Protein AF-A0A957WN56-F1 (afdb_monomer_lite)

Secondary structure (DSSP, 8-state):
---EEEEEE-TTTT--HHHHHTTPPP--HHHHHHHHHHHHHHHHHTT--EEEE---TT-HHHHHHHHH--SS-EEEP-----SSHHHHHHHHHHHHHTT-SEEEEES-HHHHHHHTT-

Structure (mmCIF, N/CA/C/O backbone):
data_AF-A0A957WN56-F1
#
_entry.id   AF-A0A957WN56-F1
#
loop_
_atom_site.group_PDB
_atom_site.id
_atom_site.type_symbol
_atom_site.label_atom_id
_atom_site.label_alt_id
_atom_site.label_comp_id
_atom_site.label_asym_id
_atom_site.label_entity_id
_atom_site.label_seq_id
_atom_site.pdbx_PDB_ins_c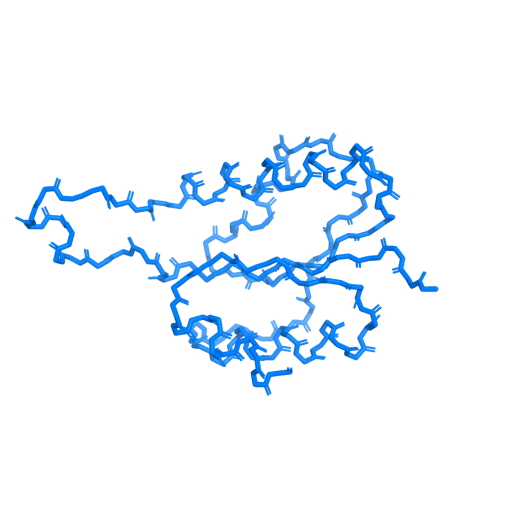ode
_atom_site.Cartn_x
_atom_site.Cartn_y
_atom_site.Cartn_z
_atom_site.occupancy
_atom_site.B_iso_or_equiv
_atom_site.auth_seq_id
_atom_site.auth_comp_id
_atom_site.auth_asym_id
_atom_site.auth_atom_id
_atom_site.pdbx_PDB_model_num
ATOM 1 N N . MET A 1 1 ? -16.337 -8.557 11.116 1.00 52.62 1 MET A N 1
ATOM 2 C CA . MET A 1 1 ? -15.394 -8.227 10.023 1.00 52.62 1 MET A CA 1
ATOM 3 C C . MET A 1 1 ? -14.534 -7.080 10.506 1.00 52.62 1 MET A C 1
ATOM 5 O O . MET A 1 1 ? -15.108 -6.158 11.073 1.00 52.62 1 MET A O 1
ATOM 9 N N . SER A 1 2 ? -13.209 -7.143 10.355 1.00 66.50 2 SER A N 1
ATOM 10 C CA . SER A 1 2 ? -12.371 -5.983 10.679 1.00 66.50 2 SER A CA 1
ATOM 11 C C . SER A 1 2 ? -12.700 -4.863 9.679 1.00 66.50 2 SER A C 1
ATOM 13 O O . SER A 1 2 ? -12.815 -5.122 8.479 1.00 66.50 2 SER A O 1
ATOM 15 N N . ARG A 1 3 ? -12.907 -3.627 10.147 1.00 87.81 3 ARG A N 1
ATOM 16 C CA . ARG A 1 3 ? -13.058 -2.452 9.271 1.00 87.81 3 ARG A CA 1
ATOM 17 C C . ARG A 1 3 ? -11.686 -1.892 8.902 1.00 87.81 3 ARG A C 1
ATOM 19 O O . ARG A 1 3 ? -11.427 -0.704 9.075 1.00 87.81 3 ARG A O 1
ATOM 26 N N . SER A 1 4 ? -10.800 -2.761 8.424 1.00 95.56 4 SER A N 1
ATOM 27 C CA . SER A 1 4 ? -9.466 -2.372 7.974 1.00 95.56 4 SER A CA 1
ATOM 28 C C . SER A 1 4 ? -9.290 -2.594 6.475 1.00 95.56 4 SER A C 1
ATOM 30 O O . SER A 1 4 ? -9.860 -3.523 5.893 1.00 95.56 4 SER A O 1
ATOM 32 N N . VAL A 1 5 ? -8.517 -1.711 5.844 1.00 98.06 5 VAL A N 1
ATOM 33 C CA . VAL A 1 5 ? -8.226 -1.745 4.404 1.00 98.06 5 VAL A CA 1
ATOM 34 C C . VAL A 1 5 ? -6.719 -1.711 4.175 1.00 98.06 5 VAL A C 1
ATOM 36 O O . VAL A 1 5 ? -5.995 -0.946 4.806 1.00 98.06 5 VAL A O 1
ATOM 39 N N . GLY A 1 6 ? -6.245 -2.543 3.256 1.00 98.31 6 GLY A N 1
ATOM 40 C CA . GLY A 1 6 ? -4.869 -2.561 2.786 1.00 98.31 6 GLY A CA 1
ATOM 41 C C . GLY A 1 6 ? -4.629 -1.586 1.630 1.00 98.31 6 GLY A C 1
ATOM 42 O O . GLY A 1 6 ? -5.479 -1.446 0.754 1.00 98.31 6 GLY A O 1
ATOM 43 N N . ILE A 1 7 ? -3.460 -0.948 1.574 1.00 98.56 7 ILE A N 1
ATOM 44 C CA . ILE A 1 7 ? -2.988 -0.176 0.416 1.00 98.56 7 ILE A CA 1
ATOM 45 C C . ILE A 1 7 ? -1.615 -0.687 -0.022 1.00 98.56 7 ILE A C 1
ATOM 47 O O . ILE A 1 7 ? -0.637 -0.609 0.720 1.00 98.56 7 ILE A O 1
ATOM 51 N N . ILE A 1 8 ? -1.519 -1.149 -1.268 1.00 98.38 8 ILE A N 1
ATOM 52 C CA . ILE A 1 8 ? -0.266 -1.604 -1.881 1.00 98.38 8 ILE A CA 1
ATOM 53 C C . ILE A 1 8 ? 0.047 -0.715 -3.082 1.00 98.38 8 ILE A C 1
ATOM 55 O O . ILE A 1 8 ? -0.572 -0.836 -4.139 1.00 98.38 8 ILE A O 1
ATOM 59 N N . ALA A 1 9 ? 1.030 0.175 -2.939 1.00 96.88 9 ALA A N 1
ATOM 60 C CA . ALA A 1 9 ? 1.455 1.087 -3.998 1.00 96.88 9 ALA A CA 1
ATOM 61 C C . ALA A 1 9 ? 2.876 0.765 -4.471 1.00 96.88 9 ALA A C 1
ATOM 63 O O . ALA A 1 9 ? 3.843 0.962 -3.743 1.00 96.88 9 ALA A O 1
ATOM 64 N N . ASN A 1 10 ? 3.021 0.298 -5.713 1.00 94.62 10 ASN A N 1
ATOM 65 C CA . ASN A 1 10 ? 4.333 -0.025 -6.275 1.00 94.62 10 ASN A CA 1
ATOM 66 C C . ASN A 1 10 ? 5.007 1.243 -6.847 1.00 94.62 10 ASN A C 1
ATOM 68 O O . ASN A 1 10 ? 4.547 1.748 -7.886 1.00 94.62 10 ASN A O 1
ATOM 72 N N . PRO A 1 11 ? 6.126 1.728 -6.270 1.00 91.12 11 PRO A N 1
ATOM 73 C CA . PRO A 1 11 ? 6.784 2.954 -6.723 1.00 91.12 11 PRO A CA 1
ATOM 74 C C . PRO A 1 11 ? 7.419 2.844 -8.113 1.00 91.12 11 PRO A C 1
ATOM 76 O O . PRO A 1 11 ? 7.605 3.870 -8.774 1.00 91.12 11 PRO A O 1
ATOM 79 N N . ALA A 1 12 ? 7.742 1.637 -8.583 1.00 88.75 12 ALA A N 1
ATOM 80 C CA . ALA A 1 12 ? 8.348 1.407 -9.896 1.00 88.75 12 ALA A CA 1
ATOM 81 C C . ALA A 1 12 ? 7.319 1.401 -11.044 1.00 88.75 12 ALA A C 1
ATOM 83 O O . ALA A 1 12 ? 7.680 1.521 -12.214 1.00 88.75 12 ALA A O 1
ATOM 84 N N . SER A 1 13 ? 6.028 1.279 -10.731 1.00 85.56 13 SER A N 1
ATOM 85 C CA . SER A 1 13 ? 4.973 1.203 -11.745 1.00 85.56 13 SER A CA 1
ATOM 86 C C . SER A 1 13 ? 4.767 2.534 -12.486 1.00 85.56 13 SER A C 1
ATOM 88 O O . SER A 1 13 ? 4.966 3.613 -11.929 1.00 85.56 13 SER A O 1
ATOM 90 N N . GLY A 1 14 ? 4.362 2.477 -13.760 1.00 78.94 14 GLY A N 1
ATOM 91 C CA . GLY A 1 14 ? 3.981 3.669 -14.538 1.00 78.94 14 GLY A CA 1
ATOM 92 C C . GLY A 1 14 ? 5.129 4.603 -14.952 1.00 78.94 14 GLY A C 1
ATOM 93 O O . GLY A 1 14 ? 4.855 5.688 -15.458 1.00 78.94 14 GLY A O 1
ATOM 94 N N . LYS A 1 15 ? 6.390 4.182 -14.771 1.00 76.19 15 LYS A N 1
ATOM 95 C CA . LYS A 1 15 ? 7.618 4.944 -15.088 1.00 76.19 15 LYS A CA 1
ATOM 96 C C . LYS A 1 15 ? 8.312 4.503 -16.388 1.00 76.19 15 LYS A C 1
ATOM 98 O O . LYS A 1 15 ? 9.509 4.694 -16.559 1.00 76.19 15 LYS A O 1
ATOM 103 N N . ASP A 1 16 ? 7.576 3.863 -17.289 1.00 78.81 16 ASP A N 1
ATOM 104 C CA . ASP A 1 16 ? 8.130 3.312 -18.528 1.00 78.81 16 ASP A CA 1
ATOM 105 C C . ASP A 1 16 ? 8.616 4.422 -19.479 1.00 78.81 16 ASP A C 1
ATOM 107 O O . ASP A 1 16 ? 7.833 5.298 -19.856 1.00 78.81 16 ASP A O 1
ATOM 111 N N . ILE A 1 17 ? 9.881 4.352 -19.915 1.00 72.56 17 ILE A N 1
ATOM 112 C CA . ILE A 1 17 ? 10.477 5.300 -20.872 1.00 72.56 17 ILE A CA 1
ATOM 113 C C . ILE A 1 17 ? 9.712 5.356 -22.198 1.00 72.56 17 ILE A C 1
ATOM 115 O O . ILE A 1 17 ? 9.669 6.403 -22.837 1.00 72.56 17 ILE A O 1
ATOM 119 N N . ARG A 1 18 ? 9.036 4.269 -22.591 1.00 76.81 18 ARG A N 1
ATOM 120 C CA . ARG A 1 18 ? 8.207 4.216 -23.801 1.00 76.81 18 ARG A CA 1
ATOM 121 C C . ARG A 1 18 ? 7.060 5.222 -23.757 1.00 76.81 18 ARG A C 1
ATOM 123 O O . ARG A 1 18 ? 6.671 5.732 -24.798 1.00 76.81 18 ARG A O 1
ATOM 130 N N . ARG A 1 19 ? 6.549 5.557 -22.565 1.00 74.00 19 ARG A N 1
ATOM 131 C CA . ARG A 1 19 ? 5.559 6.633 -22.402 1.00 74.00 19 ARG A CA 1
ATOM 132 C C . ARG A 1 19 ? 6.191 8.000 -22.626 1.00 74.00 19 ARG A C 1
ATOM 134 O O . ARG A 1 19 ? 5.598 8.819 -23.309 1.00 74.00 19 ARG A O 1
ATOM 141 N N . LEU A 1 20 ? 7.409 8.213 -22.131 1.00 72.25 20 LEU A N 1
ATOM 142 C CA . LEU A 1 20 ? 8.133 9.469 -22.324 1.00 72.25 20 LEU A CA 1
ATOM 143 C C . LEU A 1 20 ? 8.442 9.728 -23.808 1.00 72.25 20 LEU A C 1
ATOM 145 O O . LEU A 1 20 ? 8.129 10.801 -24.311 1.00 72.25 20 LEU A O 1
ATOM 149 N N . VAL A 1 21 ? 8.997 8.741 -24.522 1.00 83.50 21 VAL A N 1
ATOM 150 C CA . VAL A 1 21 ? 9.345 8.887 -25.953 1.00 83.50 21 VAL A CA 1
ATOM 151 C C . VAL A 1 21 ? 8.119 8.981 -26.862 1.00 83.50 21 VAL A C 1
ATOM 153 O O . VAL A 1 21 ? 8.200 9.570 -27.932 1.00 83.50 21 VAL A O 1
ATOM 156 N N . ALA A 1 22 ? 6.979 8.427 -26.442 1.00 82.81 22 ALA A N 1
ATOM 157 C CA . ALA A 1 22 ? 5.719 8.513 -27.177 1.00 82.81 22 ALA A CA 1
ATOM 158 C C . ALA A 1 22 ? 4.860 9.726 -26.773 1.00 82.81 22 ALA A C 1
ATOM 160 O O . ALA A 1 22 ? 3.698 9.791 -27.167 1.00 82.81 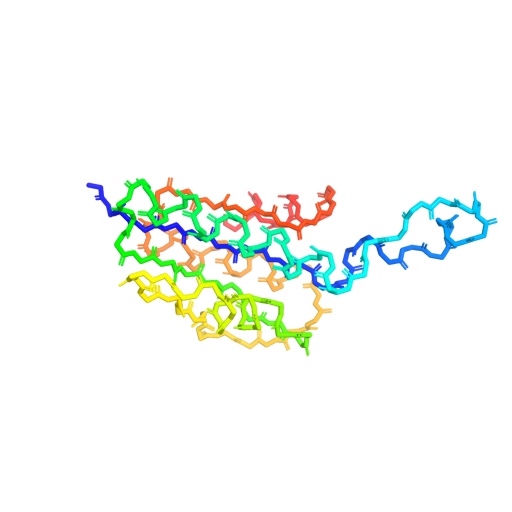22 ALA A O 1
ATOM 161 N N . HIS A 1 23 ? 5.385 10.655 -25.959 1.00 75.88 23 HIS A N 1
ATOM 162 C CA . HIS A 1 23 ? 4.626 11.776 -25.381 1.00 75.88 23 HIS A CA 1
ATOM 163 C C . HIS A 1 23 ? 3.339 11.354 -24.637 1.00 75.88 23 HIS A C 1
ATOM 165 O O . HIS A 1 23 ? 2.382 12.117 -24.525 1.00 75.88 23 HIS A O 1
ATOM 171 N N . GLY A 1 24 ? 3.308 10.132 -24.106 1.00 68.44 24 GLY A N 1
ATOM 172 C CA . GLY A 1 24 ? 2.237 9.633 -23.253 1.00 68.44 24 GLY A CA 1
ATOM 173 C C . GLY A 1 24 ? 2.388 10.112 -21.809 1.00 68.44 24 GLY A C 1
ATOM 174 O O . GLY A 1 24 ? 3.496 10.318 -21.313 1.00 68.44 24 GLY A O 1
ATOM 175 N N . SER A 1 25 ? 1.267 10.245 -21.097 1.00 67.75 25 SER A N 1
ATOM 176 C CA . SER A 1 25 ? 1.265 10.629 -19.682 1.00 67.75 25 SER A CA 1
ATOM 177 C C . SER A 1 25 ? 2.083 9.650 -18.829 1.00 67.75 25 SER A C 1
ATOM 179 O O . SER A 1 25 ? 1.903 8.428 -18.902 1.00 67.75 25 SER A O 1
ATOM 181 N N . VAL A 1 26 ? 2.971 10.196 -17.996 1.00 68.50 26 VAL A N 1
ATOM 182 C CA . VAL A 1 26 ? 3.739 9.455 -16.988 1.00 68.50 26 VAL A CA 1
ATOM 183 C C . VAL A 1 26 ? 3.083 9.615 -15.621 1.00 68.50 26 VAL A C 1
ATOM 185 O O . VAL A 1 26 ? 2.605 10.693 -15.278 1.00 68.50 26 VAL A O 1
ATOM 188 N N . PHE A 1 27 ? 3.065 8.542 -14.832 1.00 73.44 27 PHE A N 1
ATOM 189 C CA . PHE A 1 27 ? 2.547 8.583 -13.464 1.00 73.44 27 PHE A CA 1
ATOM 190 C C . PHE A 1 27 ? 3.711 8.754 -12.501 1.00 73.44 27 PHE A C 1
ATOM 192 O O . PHE A 1 27 ? 4.312 7.776 -12.031 1.00 73.44 27 PHE A O 1
ATOM 199 N N . ASP A 1 28 ? 4.049 10.012 -12.244 1.00 83.38 28 ASP A N 1
ATOM 200 C CA . ASP A 1 28 ? 5.089 10.364 -11.292 1.00 83.38 28 ASP A CA 1
ATOM 201 C C . ASP A 1 28 ? 4.686 10.001 -9.848 1.00 83.38 28 ASP A C 1
ATOM 203 O O . ASP A 1 28 ? 3.601 9.479 -9.566 1.00 83.38 28 ASP A O 1
ATOM 207 N N . ASN A 1 29 ? 5.609 10.202 -8.910 1.00 88.50 29 ASN A N 1
ATOM 208 C CA . ASN A 1 29 ? 5.343 9.891 -7.508 1.00 88.50 29 ASN A CA 1
ATOM 209 C C . ASN A 1 29 ? 4.270 10.818 -6.907 1.00 88.50 29 ASN A C 1
ATOM 211 O O . ASN A 1 29 ? 3.507 10.366 -6.058 1.00 88.50 29 ASN A O 1
ATOM 215 N N . ASN A 1 30 ? 4.175 12.075 -7.354 1.00 90.94 30 ASN A N 1
ATOM 216 C CA . ASN A 1 30 ? 3.195 13.031 -6.837 1.00 90.94 30 ASN A CA 1
ATOM 217 C C . ASN A 1 30 ? 1.767 12.639 -7.216 1.00 90.94 30 ASN A C 1
ATOM 219 O O . ASN A 1 30 ? 0.884 12.667 -6.361 1.00 90.94 30 ASN A O 1
ATOM 223 N N . GLU A 1 31 ? 1.542 12.204 -8.455 1.00 91.31 31 GLU A N 1
ATOM 224 C CA . GLU A 1 31 ? 0.231 11.732 -8.889 1.00 91.31 31 GLU A CA 1
ATOM 225 C C . GLU A 1 31 ? -0.181 10.486 -8.104 1.00 91.31 31 GLU A C 1
ATOM 227 O O . GLU A 1 31 ? -1.311 10.397 -7.626 1.00 91.31 31 GLU A O 1
ATOM 232 N N . LYS A 1 32 ? 0.754 9.558 -7.855 1.00 93.31 32 LYS A N 1
ATOM 233 C CA . LYS A 1 32 ? 0.482 8.398 -6.994 1.00 93.31 32 LYS A CA 1
ATOM 234 C C . LYS A 1 32 ? 0.123 8.804 -5.564 1.00 93.31 32 LYS A C 1
ATOM 236 O O . LYS A 1 32 ? -0.846 8.283 -5.019 1.00 93.31 32 LYS A O 1
ATOM 241 N N . ILE A 1 33 ? 0.851 9.754 -4.975 1.00 96.12 33 ILE A N 1
ATOM 242 C CA . ILE A 1 33 ? 0.540 10.300 -3.644 1.00 96.12 33 ILE A CA 1
ATOM 243 C C . ILE A 1 33 ? -0.866 10.915 -3.633 1.00 96.12 33 ILE A C 1
ATOM 245 O O . ILE A 1 33 ? -1.645 10.649 -2.719 1.00 96.12 33 ILE A O 1
ATOM 249 N N . ASN A 1 34 ? -1.231 11.679 -4.664 1.00 95.62 34 ASN A N 1
ATOM 250 C CA . ASN A 1 34 ? -2.557 12.285 -4.786 1.00 95.62 34 ASN A CA 1
ATOM 251 C C . ASN A 1 34 ? -3.670 11.240 -4.959 1.00 95.62 34 ASN A C 1
ATOM 253 O O . ASN A 1 34 ? -4.771 11.425 -4.438 1.00 95.62 34 ASN A O 1
ATOM 257 N N . ILE A 1 35 ? -3.417 10.145 -5.682 1.00 96.06 35 ILE A N 1
ATOM 258 C CA . ILE A 1 35 ? -4.351 9.013 -5.782 1.00 96.06 35 ILE A CA 1
ATOM 259 C C . ILE A 1 35 ? -4.549 8.373 -4.406 1.00 96.06 35 ILE A C 1
ATOM 261 O O . ILE A 1 35 ? -5.686 8.256 -3.957 1.00 96.06 35 ILE A O 1
ATOM 265 N N . ILE A 1 36 ? -3.465 8.025 -3.706 1.00 97.81 36 ILE A N 1
ATOM 266 C CA . ILE A 1 36 ? -3.547 7.399 -2.378 1.00 97.81 36 ILE A CA 1
ATOM 267 C C . ILE A 1 36 ? -4.275 8.325 -1.397 1.00 97.81 36 ILE A C 1
ATOM 269 O O . ILE A 1 36 ? -5.161 7.878 -0.679 1.00 97.81 36 ILE A O 1
ATOM 273 N N . ARG A 1 37 ? -3.985 9.631 -1.414 1.00 97.69 37 ARG A N 1
ATOM 274 C CA . ARG A 1 37 ? -4.673 10.622 -0.575 1.00 97.69 37 ARG A CA 1
ATOM 275 C C . ARG A 1 37 ? -6.183 10.649 -0.825 1.00 97.69 37 ARG A C 1
ATOM 277 O O . ARG A 1 37 ? -6.953 10.675 0.129 1.00 97.69 37 ARG A O 1
ATOM 284 N N . ARG A 1 38 ? -6.614 10.626 -2.092 1.00 97.56 38 ARG A N 1
ATOM 285 C CA . ARG A 1 38 ? -8.042 10.563 -2.452 1.00 97.56 38 ARG A CA 1
ATOM 286 C C . ARG A 1 38 ? -8.698 9.281 -1.943 1.00 97.56 38 ARG A C 1
ATOM 288 O O . ARG A 1 38 ? -9.814 9.345 -1.439 1.00 97.56 38 ARG A O 1
ATOM 295 N N . VAL A 1 39 ? -7.999 8.148 -2.031 1.00 98.06 39 VAL A N 1
ATOM 296 C CA . VAL A 1 39 ? -8.471 6.876 -1.463 1.00 98.06 39 VAL A CA 1
ATOM 297 C C . VAL A 1 39 ? -8.634 7.000 0.051 1.00 98.06 39 VAL A C 1
ATOM 299 O O . VAL A 1 39 ? -9.709 6.700 0.553 1.00 98.06 39 VAL A O 1
ATOM 302 N N . LEU A 1 40 ? -7.623 7.500 0.769 1.00 98.25 40 LEU A N 1
ATOM 303 C CA . LEU A 1 40 ? -7.672 7.673 2.227 1.00 98.25 40 LEU A CA 1
ATOM 304 C C . LEU A 1 40 ? -8.865 8.532 2.672 1.00 98.25 40 LEU A C 1
ATOM 306 O O . LEU A 1 40 ? -9.602 8.123 3.562 1.00 98.25 40 LEU A O 1
ATOM 310 N N . LEU A 1 41 ? -9.100 9.672 2.016 1.00 97.88 41 LEU A N 1
ATOM 311 C CA . LEU A 1 41 ? -10.255 10.536 2.301 1.00 97.88 41 LEU A CA 1
ATOM 312 C C . LEU A 1 41 ? -11.596 9.829 2.042 1.00 97.88 41 LEU A C 1
ATOM 314 O O . LEU A 1 41 ? -12.545 9.998 2.802 1.00 97.88 41 LEU A O 1
ATOM 318 N N . GLY A 1 42 ? -11.676 9.019 0.983 1.00 97.31 42 GLY A N 1
ATOM 319 C CA . GLY A 1 42 ? -12.860 8.206 0.702 1.00 97.31 42 GLY A CA 1
ATOM 320 C C . GLY A 1 42 ? -13.113 7.146 1.775 1.00 97.31 42 GLY A C 1
ATOM 321 O O . GLY A 1 42 ? -14.250 6.964 2.195 1.00 97.31 42 GLY A O 1
ATOM 322 N N . LEU A 1 43 ? -12.060 6.476 2.254 1.00 96.94 43 LEU A N 1
ATOM 323 C CA . LEU A 1 43 ? -12.157 5.500 3.345 1.00 96.94 43 LEU A CA 1
ATOM 324 C C . LEU A 1 43 ? -12.578 6.160 4.669 1.00 96.94 43 LEU A C 1
ATOM 326 O O . LEU A 1 43 ? -13.341 5.562 5.425 1.00 96.94 43 LEU A O 1
ATOM 330 N N . ASP A 1 44 ? -12.143 7.397 4.916 1.00 96.50 44 ASP A N 1
ATOM 331 C CA . ASP A 1 44 ? -12.504 8.181 6.109 1.00 96.50 44 ASP A CA 1
ATOM 332 C C . ASP A 1 44 ? -13.997 8.496 6.126 1.00 96.50 44 ASP A C 1
ATOM 334 O O . ASP A 1 44 ? -14.693 8.216 7.099 1.00 96.50 44 ASP A O 1
ATOM 338 N N . ALA A 1 45 ? -14.524 8.950 4.987 1.00 96.31 45 ALA A N 1
ATOM 339 C CA . ALA A 1 45 ? -15.953 9.187 4.809 1.00 96.31 45 ALA A CA 1
ATOM 340 C C . ALA A 1 45 ? -16.809 7.913 4.964 1.00 96.31 45 ALA A C 1
ATOM 342 O O . ALA A 1 45 ? -17.993 8.003 5.288 1.00 96.31 45 ALA A O 1
ATOM 343 N N . LEU A 1 46 ? -16.226 6.729 4.742 1.00 94.75 46 LEU A N 1
ATOM 344 C CA . LEU A 1 46 ? -16.883 5.430 4.917 1.00 94.75 46 LEU A CA 1
ATOM 345 C C . LEU A 1 46 ? -16.770 4.873 6.348 1.00 94.75 46 LEU A C 1
ATOM 347 O O . LEU A 1 46 ? -17.330 3.810 6.625 1.00 94.75 46 LEU A O 1
ATOM 351 N N . GLY A 1 47 ? -16.069 5.562 7.254 1.00 94.44 47 GLY A N 1
ATOM 352 C CA . GLY A 1 47 ? -15.895 5.130 8.642 1.00 94.44 47 GLY A CA 1
ATOM 353 C C . GLY A 1 47 ? -14.997 3.900 8.792 1.00 94.44 47 GLY A C 1
ATOM 354 O O . GLY A 1 47 ? -15.275 3.032 9.622 1.00 94.44 47 GLY A O 1
ATOM 355 N N . ILE A 1 48 ? -13.956 3.786 7.961 1.00 96.00 48 ILE A N 1
ATOM 356 C CA . ILE A 1 48 ? -12.893 2.788 8.143 1.00 96.00 48 ILE A CA 1
ATOM 357 C C . ILE A 1 48 ? -12.102 3.099 9.416 1.00 96.00 48 ILE A C 1
ATOM 359 O O . ILE A 1 48 ? -11.812 4.251 9.717 1.00 96.00 48 ILE A O 1
ATOM 363 N N . GLU A 1 49 ? -11.748 2.054 10.161 1.00 95.88 49 GLU A N 1
ATOM 364 C CA . GLU A 1 49 ? -11.125 2.180 11.484 1.00 95.88 49 GLU A CA 1
ATOM 365 C C . GLU A 1 49 ? -9.595 2.160 11.408 1.00 95.88 49 GLU A C 1
ATOM 367 O O . GLU A 1 49 ? -8.923 2.661 12.307 1.00 95.88 49 GLU A O 1
ATOM 372 N N . GLN A 1 50 ? -9.031 1.581 10.342 1.00 96.81 50 GLN A N 1
ATOM 373 C CA . GLN A 1 50 ? -7.587 1.470 10.154 1.00 96.81 50 GLN A CA 1
ATOM 374 C C . GLN A 1 50 ? -7.216 1.221 8.689 1.00 96.81 50 GLN A C 1
ATOM 376 O O . GLN A 1 50 ? -7.898 0.488 7.969 1.00 96.81 50 GLN A O 1
ATOM 381 N N . VAL A 1 51 ? -6.064 1.750 8.273 1.00 98.31 51 VAL A N 1
ATOM 382 C CA . VAL A 1 51 ? -5.410 1.362 7.020 1.00 98.31 51 VAL A CA 1
ATOM 383 C C . VAL A 1 51 ? -4.041 0.753 7.297 1.00 98.31 51 VAL A C 1
ATOM 385 O O . VAL A 1 51 ? -3.238 1.321 8.036 1.00 98.31 51 VAL A O 1
ATOM 388 N N . LEU A 1 52 ? -3.765 -0.387 6.663 1.00 98.44 52 LEU A N 1
ATOM 389 C CA . LEU A 1 52 ? -2.422 -0.955 6.560 1.00 98.44 52 LEU A CA 1
ATOM 390 C C . LEU A 1 52 ? -1.847 -0.600 5.193 1.00 98.44 52 LEU A C 1
ATOM 392 O O . LEU A 1 52 ? -2.515 -0.776 4.178 1.00 98.44 52 LEU A O 1
ATOM 396 N N . ALA A 1 53 ? -0.613 -0.123 5.135 1.00 98.38 53 ALA A N 1
ATOM 397 C CA . ALA A 1 53 ? 0.020 0.261 3.883 1.00 98.38 53 ALA A CA 1
ATOM 398 C C . ALA A 1 53 ? 1.382 -0.410 3.699 1.00 98.38 53 ALA A C 1
ATOM 400 O O . ALA A 1 53 ? 2.180 -0.508 4.630 1.00 98.38 53 ALA A O 1
ATOM 401 N N . MET A 1 54 ? 1.665 -0.846 2.472 1.00 98.19 54 MET A N 1
ATOM 402 C CA . MET A 1 54 ? 2.990 -1.344 2.107 1.00 98.19 54 MET A CA 1
ATOM 403 C C . MET A 1 54 ? 4.014 -0.195 2.195 1.00 98.19 54 MET A C 1
ATOM 405 O O . MET A 1 54 ? 3.782 0.853 1.579 1.00 98.19 54 MET A O 1
ATOM 409 N N . PRO A 1 55 ? 5.138 -0.357 2.919 1.00 97.81 55 PRO A N 1
ATOM 410 C CA . PRO A 1 55 ? 6.232 0.604 2.872 1.00 97.81 55 PRO A CA 1
ATOM 411 C C . PRO A 1 55 ? 6.917 0.572 1.501 1.00 97.81 55 PRO A C 1
ATOM 413 O O . PRO A 1 55 ? 6.932 -0.445 0.810 1.00 97.81 55 PRO A O 1
ATOM 416 N N . ASP A 1 56 ? 7.524 1.684 1.100 1.00 95.31 56 ASP A N 1
ATOM 417 C CA . ASP A 1 56 ? 8.258 1.755 -0.158 1.00 95.31 56 ASP A CA 1
ATOM 418 C C . ASP A 1 56 ? 9.363 2.819 -0.111 1.00 95.31 56 ASP A C 1
ATOM 420 O O . ASP A 1 56 ? 9.313 3.759 0.683 1.00 95.31 56 ASP A O 1
ATOM 424 N N . ILE A 1 57 ? 10.358 2.696 -0.995 1.00 93.25 57 ILE A N 1
ATOM 425 C CA . ILE A 1 57 ? 11.518 3.604 -1.041 1.00 93.25 57 ILE A CA 1
ATOM 426 C C . ILE A 1 57 ? 11.158 5.060 -1.373 1.00 93.25 57 ILE A C 1
ATOM 428 O O . ILE A 1 57 ? 11.890 5.975 -1.010 1.00 93.25 57 ILE A O 1
ATOM 432 N N . SER A 1 58 ? 10.050 5.293 -2.082 1.00 93.25 58 SER A N 1
ATOM 433 C CA . SER A 1 58 ? 9.542 6.633 -2.390 1.00 93.25 58 SER A CA 1
ATOM 434 C C . SER A 1 58 ? 8.617 7.166 -1.291 1.00 93.25 58 SER A C 1
ATOM 436 O O . SER A 1 58 ? 8.232 8.332 -1.345 1.00 93.25 58 SER A O 1
ATOM 438 N N . GLY A 1 59 ? 8.259 6.348 -0.296 1.00 95.62 59 GLY A N 1
ATOM 439 C CA . GLY A 1 59 ? 7.383 6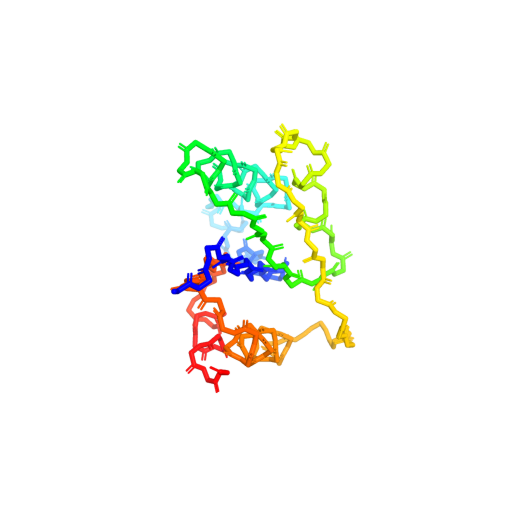.714 0.812 1.00 95.62 59 GLY A CA 1
ATOM 440 C C . GLY A 1 59 ? 6.016 7.226 0.358 1.00 95.62 59 GLY A C 1
ATOM 441 O O . GLY A 1 59 ? 5.524 8.197 0.928 1.00 95.62 59 GLY A O 1
ATOM 442 N N . LEU A 1 60 ? 5.424 6.624 -0.678 1.00 96.44 60 LEU A N 1
ATOM 443 C CA . LEU A 1 60 ? 4.174 7.068 -1.297 1.00 96.44 60 LEU A CA 1
ATOM 444 C C . LEU A 1 60 ? 3.024 7.091 -0.288 1.00 96.44 60 LEU A C 1
ATOM 446 O O . LEU A 1 60 ? 2.359 8.115 -0.135 1.00 96.44 60 LEU A O 1
ATOM 450 N N . ALA A 1 61 ? 2.809 5.980 0.422 1.00 96.88 61 ALA A N 1
ATOM 451 C CA . ALA A 1 61 ? 1.725 5.873 1.396 1.00 96.88 61 ALA A CA 1
ATOM 452 C C . ALA A 1 61 ? 1.953 6.780 2.613 1.00 96.88 61 ALA A C 1
ATOM 454 O O . ALA A 1 61 ? 1.024 7.454 3.053 1.00 96.88 61 ALA A O 1
ATOM 455 N N . ARG A 1 62 ? 3.200 6.867 3.099 1.00 96.12 62 ARG A N 1
ATOM 456 C CA . ARG A 1 62 ? 3.583 7.760 4.204 1.00 96.12 62 ARG A CA 1
ATOM 457 C C . ARG A 1 62 ? 3.276 9.221 3.873 1.00 96.12 62 ARG A C 1
ATOM 459 O O . ARG A 1 62 ? 2.550 9.879 4.607 1.00 96.12 62 ARG A O 1
ATOM 466 N N . GLN A 1 63 ? 3.769 9.704 2.733 1.00 96.56 63 GLN A N 1
ATOM 467 C CA . GLN A 1 63 ? 3.548 11.087 2.301 1.00 96.56 63 GLN A CA 1
ATOM 468 C C . GLN A 1 63 ? 2.070 11.385 2.023 1.00 96.56 63 GLN A C 1
ATOM 470 O O . GLN A 1 63 ? 1.612 12.507 2.235 1.00 96.56 63 GLN A O 1
ATOM 475 N N . ALA A 1 64 ? 1.315 10.404 1.523 1.00 97.06 64 ALA A N 1
ATOM 476 C CA . ALA A 1 64 ? -0.121 10.557 1.331 1.00 97.06 64 ALA A CA 1
ATOM 477 C C . ALA A 1 64 ? -0.855 10.693 2.670 1.00 97.06 64 ALA A C 1
ATOM 479 O O . ALA A 1 64 ? -1.687 11.589 2.798 1.00 97.06 64 ALA A O 1
ATOM 480 N N . ALA A 1 65 ? -0.518 9.862 3.661 1.00 95.50 65 ALA A N 1
ATOM 481 C CA . ALA A 1 65 ? -1.110 9.900 4.997 1.00 95.50 65 ALA A CA 1
ATOM 482 C C . ALA A 1 65 ? -0.842 11.234 5.711 1.00 95.50 65 ALA A C 1
ATOM 484 O O . ALA A 1 65 ? -1.783 11.862 6.192 1.00 95.50 65 ALA A O 1
ATOM 485 N N . GLU A 1 66 ? 0.405 11.721 5.678 1.00 93.69 66 GLU A N 1
ATOM 486 C CA . GLU A 1 66 ? 0.802 13.022 6.247 1.00 93.69 66 GLU A CA 1
ATOM 487 C C . GLU A 1 66 ? -0.022 14.193 5.679 1.00 93.69 66 GLU A C 1
ATOM 489 O O . GLU A 1 66 ? -0.309 15.158 6.382 1.00 93.69 66 GLU A O 1
ATOM 494 N N . LYS A 1 67 ? -0.437 14.110 4.407 1.00 90.44 67 LYS A N 1
ATOM 495 C CA . LYS A 1 67 ? -1.217 15.155 3.718 1.00 90.44 67 LYS A CA 1
ATOM 496 C C . LYS A 1 67 ? -2.734 14.948 3.782 1.00 90.44 67 LYS A C 1
ATOM 498 O O . LYS A 1 67 ? -3.485 15.848 3.392 1.00 90.44 67 LYS A O 1
ATOM 503 N N . ALA A 1 68 ? -3.207 13.756 4.145 1.00 90.88 68 ALA A N 1
ATOM 504 C CA . ALA A 1 68 ? -4.624 13.405 4.071 1.00 90.88 68 ALA A CA 1
ATOM 505 C C . ALA A 1 68 ? -5.427 13.936 5.264 1.00 90.88 68 ALA A C 1
ATOM 507 O O . ALA A 1 68 ? -6.576 14.309 5.062 1.00 90.88 68 ALA A O 1
ATOM 508 N N . ASN A 1 69 ? -4.817 14.032 6.454 1.00 88.62 69 ASN A N 1
ATOM 509 C CA . ASN A 1 69 ? -5.486 14.440 7.697 1.00 88.62 69 ASN A CA 1
ATOM 510 C C . ASN A 1 69 ? -6.782 13.639 7.958 1.00 88.62 69 ASN A C 1
ATOM 512 O O . ASN A 1 69 ? -7.855 14.217 8.116 1.00 88.62 69 ASN A O 1
ATOM 516 N N . VAL A 1 70 ? -6.668 12.308 7.935 1.00 95.38 70 VAL A N 1
ATOM 517 C CA . VAL A 1 70 ? -7.770 11.359 8.184 1.00 95.38 70 VAL A CA 1
ATOM 518 C C . VAL A 1 70 ? -7.899 11.016 9.668 1.00 95.38 70 VAL A C 1
ATOM 520 O O . VAL A 1 70 ? -6.937 11.158 10.422 1.00 95.38 70 VAL A O 1
ATOM 523 N N . SER A 1 71 ? -9.080 10.556 10.087 1.00 95.12 71 SER A N 1
ATOM 524 C CA . SER A 1 71 ? -9.391 10.280 11.498 1.00 95.12 71 SER A CA 1
ATOM 525 C C . SER A 1 71 ? -8.835 8.951 12.029 1.00 95.12 71 SER A C 1
ATOM 527 O O . SER A 1 71 ? -8.731 8.767 13.242 1.00 95.12 71 SER A O 1
ATOM 529 N N . PHE A 1 72 ? -8.448 8.035 11.138 1.00 95.38 72 PHE A N 1
ATOM 530 C CA . PHE A 1 72 ? -7.935 6.705 11.469 1.00 95.38 72 PHE A CA 1
ATOM 531 C C . PHE A 1 72 ? -6.412 6.588 11.275 1.00 95.38 72 PHE A C 1
ATOM 533 O O . PHE A 1 72 ? -5.814 7.312 10.472 1.00 95.38 72 PHE A O 1
ATOM 540 N N . PRO A 1 73 ? -5.751 5.633 11.954 1.00 96.19 73 PRO A N 1
ATOM 541 C CA . PRO A 1 73 ? -4.335 5.366 11.743 1.00 96.19 73 PRO A CA 1
ATOM 542 C C . PRO A 1 73 ? -4.059 4.746 10.366 1.00 96.19 73 PRO A C 1
ATOM 544 O O . PRO A 1 73 ? -4.675 3.753 9.969 1.00 96.19 73 PRO A O 1
ATOM 547 N N . VAL A 1 74 ? -3.052 5.289 9.677 1.00 97.62 74 VAL A N 1
ATOM 548 C CA . VAL A 1 74 ? -2.408 4.658 8.516 1.00 97.62 74 VAL A CA 1
ATOM 549 C C . VAL A 1 74 ? -1.083 4.058 8.980 1.00 97.62 74 VAL A C 1
ATOM 551 O O . VAL A 1 74 ? -0.103 4.778 9.167 1.00 97.62 74 VAL A O 1
ATOM 554 N N . ALA A 1 75 ? -1.051 2.744 9.194 1.00 97.25 75 ALA A N 1
ATOM 555 C CA . ALA A 1 75 ? 0.132 2.033 9.669 1.00 97.25 75 ALA A CA 1
ATOM 556 C C . ALA A 1 75 ? 0.903 1.410 8.500 1.00 97.25 75 ALA A C 1
ATOM 558 O O . ALA A 1 75 ? 0.325 0.719 7.660 1.00 97.25 75 ALA A O 1
ATOM 559 N N . LEU A 1 76 ? 2.217 1.632 8.452 1.00 98.19 76 LEU A N 1
ATOM 560 C CA . LEU A 1 76 ? 3.085 0.920 7.517 1.00 98.19 76 LEU A CA 1
ATOM 561 C C . LEU A 1 76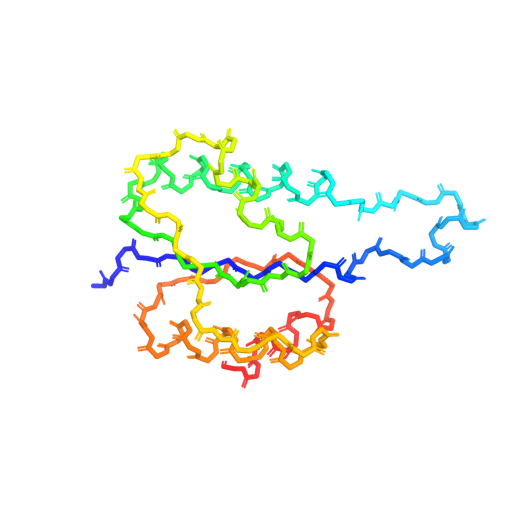 ? 3.332 -0.501 8.033 1.00 98.19 76 LEU A C 1
ATOM 563 O O . LEU A 1 76 ? 3.561 -0.686 9.227 1.00 98.19 76 LEU A O 1
ATOM 567 N N . LEU A 1 77 ? 3.299 -1.487 7.137 1.00 98.19 77 LEU A N 1
ATOM 568 C CA . LEU A 1 77 ? 3.683 -2.857 7.473 1.00 98.19 77 LEU A CA 1
ATOM 569 C C . LEU A 1 77 ? 5.155 -2.911 7.897 1.00 98.19 77 LEU A C 1
ATOM 571 O O . LEU A 1 77 ? 6.012 -2.298 7.256 1.00 98.19 77 LEU A O 1
ATOM 575 N N . ASP A 1 78 ? 5.445 -3.688 8.938 1.00 97.31 78 ASP A N 1
ATOM 576 C CA . ASP A 1 78 ? 6.816 -4.007 9.331 1.00 97.31 78 ASP A CA 1
ATOM 577 C C . ASP A 1 78 ? 7.343 -5.153 8.463 1.00 97.31 78 ASP A C 1
ATOM 579 O O . ASP A 1 78 ? 7.103 -6.331 8.724 1.00 97.31 78 ASP A O 1
ATOM 583 N N . MET A 1 79 ? 7.990 -4.793 7.356 1.00 96.19 79 MET A N 1
ATOM 584 C CA . MET A 1 79 ? 8.519 -5.751 6.394 1.00 96.19 79 MET A CA 1
ATOM 585 C C . MET A 1 79 ? 9.810 -5.242 5.741 1.00 96.19 79 MET A C 1
ATOM 587 O O . MET A 1 79 ? 9.968 -4.036 5.523 1.00 96.19 79 MET A O 1
ATOM 591 N N . PRO A 1 80 ? 10.742 -6.139 5.375 1.00 94.31 80 PRO A N 1
ATOM 592 C CA . PRO A 1 80 ? 11.942 -5.749 4.651 1.00 94.31 80 PRO A CA 1
ATOM 593 C C . PRO A 1 80 ? 11.605 -5.298 3.225 1.00 94.31 80 PRO A C 1
ATOM 595 O O . PRO A 1 80 ? 10.796 -5.919 2.540 1.00 94.31 80 PRO A O 1
ATOM 598 N N . LEU A 1 81 ? 12.298 -4.263 2.744 1.00 94.88 81 LEU A N 1
ATOM 599 C CA . LEU A 1 81 ? 12.178 -3.784 1.366 1.00 94.88 81 LEU A CA 1
ATOM 600 C C . LEU A 1 81 ? 13.198 -4.480 0.458 1.00 94.88 81 LEU A C 1
ATOM 602 O O . LEU A 1 81 ? 14.408 -4.354 0.661 1.00 94.88 81 LEU A O 1
ATOM 606 N N . LYS A 1 82 ? 12.726 -5.183 -0.576 1.00 94.75 82 LYS A N 1
ATOM 607 C CA . LYS A 1 82 ? 13.565 -5.736 -1.655 1.00 94.75 82 LYS A CA 1
ATOM 608 C C . LYS A 1 82 ? 13.551 -4.886 -2.924 1.00 94.75 82 LYS A C 1
ATOM 610 O O . LYS A 1 82 ? 14.346 -5.145 -3.824 1.00 94.75 82 LYS A O 1
ATOM 615 N N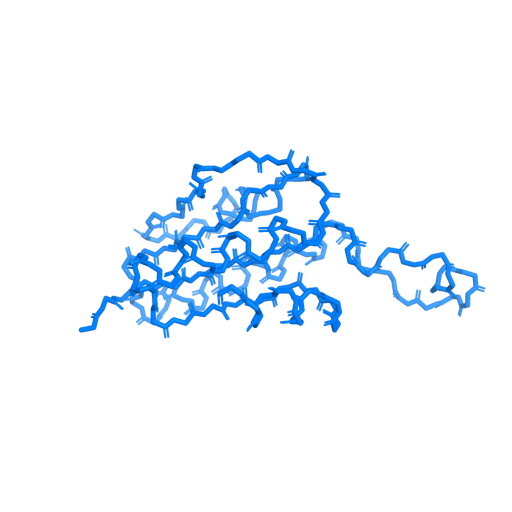 . ASN A 1 83 ? 12.679 -3.882 -2.991 1.00 91.00 83 ASN A N 1
ATOM 616 C CA . ASN A 1 83 ? 12.426 -3.040 -4.157 1.00 91.00 83 ASN A CA 1
ATOM 617 C C . ASN A 1 83 ? 12.096 -3.870 -5.411 1.00 91.00 83 ASN A C 1
ATOM 619 O O . ASN A 1 83 ? 12.624 -3.643 -6.501 1.00 91.00 83 ASN A O 1
ATOM 623 N N . SER A 1 84 ? 11.243 -4.881 -5.237 1.00 93.44 84 SER A N 1
ATOM 624 C CA . SER A 1 84 ? 10.852 -5.816 -6.296 1.00 93.44 84 SER A CA 1
ATOM 625 C C . SER A 1 84 ? 9.381 -6.215 -6.170 1.00 93.44 84 SER A C 1
ATOM 627 O O . SER A 1 84 ? 8.718 -5.892 -5.189 1.00 93.44 84 SER A O 1
ATOM 629 N N . ALA A 1 85 ? 8.858 -6.962 -7.147 1.00 94.31 85 ALA A N 1
ATOM 630 C CA . ALA A 1 85 ? 7.475 -7.449 -7.104 1.00 94.31 85 ALA A CA 1
ATOM 631 C C . ALA A 1 85 ? 7.163 -8.296 -5.853 1.00 94.31 85 ALA A C 1
ATOM 633 O O . ALA A 1 85 ? 6.008 -8.364 -5.443 1.00 94.31 85 ALA A O 1
ATOM 634 N N . VAL A 1 86 ? 8.187 -8.901 -5.240 1.00 96.62 86 VAL A N 1
ATOM 635 C CA . VAL A 1 86 ? 8.062 -9.679 -4.001 1.00 96.62 86 VAL A CA 1
ATOM 636 C C . VAL A 1 86 ? 7.520 -8.833 -2.850 1.00 96.62 86 VAL A C 1
ATOM 638 O O . VAL A 1 86 ? 6.740 -9.353 -2.061 1.00 96.62 86 VAL A O 1
ATOM 641 N N . ASP A 1 87 ? 7.833 -7.534 -2.795 1.00 97.56 87 ASP A N 1
ATOM 642 C CA . ASP A 1 87 ? 7.326 -6.655 -1.734 1.00 97.56 87 ASP A CA 1
ATOM 643 C C . ASP A 1 87 ? 5.791 -6.579 -1.777 1.00 97.56 87 ASP A C 1
ATOM 645 O O . ASP A 1 87 ? 5.126 -6.678 -0.753 1.00 97.56 87 ASP A O 1
ATOM 649 N N . SER A 1 88 ? 5.200 -6.496 -2.975 1.00 98.19 88 SER A N 1
ATOM 650 C CA . SER A 1 88 ? 3.739 -6.502 -3.132 1.00 98.19 88 SER A CA 1
ATOM 651 C C . SER A 1 88 ? 3.110 -7.848 -2.770 1.00 98.19 88 SER A C 1
ATOM 653 O O . SER A 1 88 ? 2.009 -7.864 -2.231 1.00 98.19 88 SER A O 1
ATOM 655 N N . THR A 1 89 ? 3.795 -8.964 -3.042 1.00 98.44 89 THR A N 1
ATOM 656 C CA . THR A 1 89 ? 3.329 -10.300 -2.638 1.00 98.44 89 THR A CA 1
ATOM 657 C C . THR A 1 89 ? 3.368 -10.470 -1.122 1.00 98.44 89 THR A C 1
ATOM 659 O O . THR A 1 89 ? 2.382 -10.902 -0.539 1.00 98.44 89 THR A O 1
ATOM 662 N N . TRP A 1 90 ? 4.463 -10.087 -0.464 1.00 98.44 90 TRP A N 1
ATOM 663 C CA . TRP A 1 90 ? 4.570 -10.166 0.994 1.00 98.44 90 TRP A CA 1
ATOM 664 C C . TRP A 1 90 ? 3.592 -9.233 1.701 1.00 98.44 90 TRP A C 1
ATOM 666 O O . TRP A 1 90 ? 2.938 -9.655 2.647 1.00 98.44 90 TRP A O 1
ATOM 676 N N . ALA A 1 91 ? 3.432 -8.001 1.212 1.00 98.50 91 ALA A N 1
ATOM 677 C CA . ALA A 1 91 ? 2.455 -7.076 1.772 1.00 98.50 91 ALA A CA 1
ATOM 678 C C . ALA A 1 91 ? 1.026 -7.628 1.683 1.00 98.50 91 ALA A C 1
ATOM 680 O O . ALA A 1 91 ? 0.269 -7.508 2.642 1.00 98.50 91 ALA A O 1
ATOM 681 N N . ALA A 1 92 ? 0.668 -8.254 0.557 1.00 98.56 92 ALA A N 1
ATOM 682 C CA . ALA A 1 92 ? -0.641 -8.873 0.379 1.00 98.56 92 ALA A CA 1
ATOM 683 C C . ALA A 1 92 ? -0.862 -10.039 1.353 1.00 98.56 92 ALA A C 1
ATOM 685 O O . ALA A 1 92 ? -1.887 -10.055 2.030 1.00 98.56 92 ALA A O 1
ATOM 686 N N . ALA A 1 93 ? 0.129 -10.923 1.506 1.00 98.50 93 ALA A N 1
ATOM 687 C CA . ALA A 1 93 ? 0.069 -12.033 2.457 1.00 98.50 93 ALA A CA 1
ATOM 688 C C . ALA A 1 93 ? -0.086 -11.551 3.904 1.00 98.50 93 ALA A C 1
ATOM 690 O O . ALA A 1 93 ? -0.986 -11.990 4.614 1.00 98.50 93 ALA A O 1
ATOM 691 N N . MET A 1 94 ? 0.713 -10.567 4.323 1.00 98.44 94 MET A N 1
ATOM 692 C CA . MET A 1 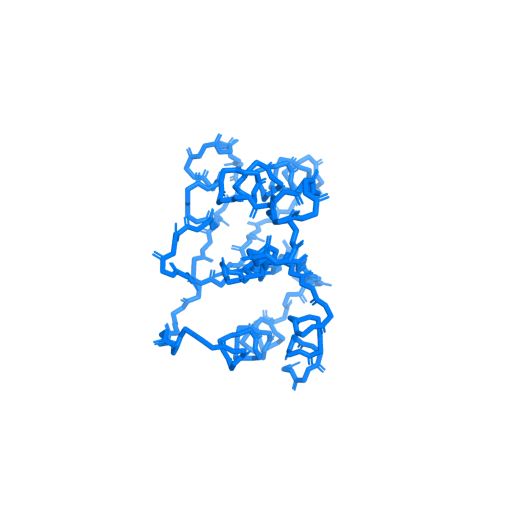94 ? 0.603 -9.980 5.663 1.00 98.44 94 MET A CA 1
ATOM 693 C C . MET A 1 94 ? -0.755 -9.303 5.895 1.00 98.44 94 MET A C 1
ATOM 695 O O . MET A 1 94 ? -1.309 -9.375 6.988 1.00 98.44 94 MET A O 1
ATOM 699 N N . MET A 1 95 ? -1.313 -8.640 4.877 1.00 98.06 95 MET A N 1
ATOM 700 C CA . MET A 1 95 ? -2.647 -8.036 4.954 1.00 98.06 95 MET A CA 1
ATOM 701 C C . MET A 1 95 ? -3.755 -9.096 5.041 1.00 98.06 95 MET A C 1
ATOM 703 O O . MET A 1 95 ? -4.716 -8.908 5.789 1.00 98.06 95 MET A O 1
ATOM 707 N N . ALA A 1 96 ? -3.617 -10.209 4.316 1.00 97.25 96 ALA A N 1
ATOM 708 C CA . ALA A 1 96 ? -4.531 -11.344 4.399 1.00 97.25 96 ALA A CA 1
ATOM 709 C C . ALA A 1 96 ? -4.484 -11.999 5.789 1.00 97.25 96 ALA A C 1
ATOM 711 O O . ALA A 1 96 ? -5.532 -12.224 6.393 1.00 97.25 96 ALA A O 1
ATOM 712 N N . GLU A 1 97 ? -3.285 -12.217 6.338 1.00 97.06 97 GLU A N 1
ATOM 713 C CA . GLU A 1 97 ? -3.076 -12.712 7.706 1.00 97.06 97 GLU A CA 1
ATOM 714 C C . GLU A 1 97 ? -3.655 -11.759 8.763 1.00 97.06 97 GLU A C 1
ATOM 716 O O . GLU A 1 97 ? -4.282 -12.202 9.724 1.00 97.06 97 GLU A O 1
ATOM 721 N N . ALA A 1 98 ? -3.518 -10.445 8.560 1.00 96.12 98 ALA A N 1
ATOM 722 C CA . ALA A 1 98 ? -4.115 -9.419 9.417 1.00 96.12 98 ALA A CA 1
ATOM 723 C C . ALA A 1 98 ? -5.647 -9.301 9.267 1.00 96.12 98 ALA A C 1
ATOM 725 O O . ALA A 1 98 ? -6.285 -8.557 10.016 1.00 96.12 98 ALA A O 1
ATOM 726 N N . GLY A 1 99 ? -6.256 -10.013 8.314 1.00 95.88 99 GLY A N 1
ATOM 727 C CA . GLY A 1 99 ? -7.701 -10.027 8.110 1.00 95.88 99 GLY A CA 1
ATOM 728 C C . GLY A 1 99 ? -8.266 -8.698 7.608 1.00 95.88 99 GLY A C 1
ATOM 729 O O . GLY A 1 99 ? -9.369 -8.313 8.023 1.00 95.88 99 GLY A O 1
ATOM 730 N N . VAL A 1 100 ? -7.531 -7.978 6.747 1.00 96.56 100 VAL A N 1
ATOM 731 C CA . VAL A 1 100 ? -8.078 -6.782 6.083 1.00 96.56 100 VAL A CA 1
ATOM 732 C C . VAL A 1 100 ? -9.270 -7.156 5.203 1.00 96.56 100 VAL A C 1
ATOM 734 O O . VAL A 1 100 ? -9.279 -8.195 4.545 1.00 96.56 100 VAL A O 1
ATOM 737 N N . GLY A 1 101 ? -10.293 -6.304 5.170 1.00 95.06 101 GLY A N 1
ATOM 738 C CA . GLY A 1 101 ? -11.512 -6.576 4.401 1.00 95.06 101 GLY A CA 1
ATOM 739 C C . GLY A 1 101 ? -11.361 -6.344 2.894 1.00 95.06 101 GLY A C 1
ATOM 740 O O . GLY A 1 101 ? -12.149 -6.864 2.108 1.00 95.06 101 GLY A O 1
ATOM 741 N N . CYS A 1 102 ? -10.377 -5.540 2.486 1.00 95.38 102 CYS A N 1
ATOM 742 C CA . CYS A 1 102 ? -10.105 -5.188 1.093 1.00 95.38 102 CYS A CA 1
ATOM 743 C C . CYS A 1 102 ? -8.658 -4.700 0.940 1.00 95.38 102 CYS A C 1
ATOM 745 O O . CYS A 1 102 ? -8.103 -4.132 1.881 1.00 95.38 102 CYS A O 1
ATOM 747 N N . ILE A 1 103 ? -8.071 -4.869 -0.248 1.00 98.00 103 ILE A N 1
ATOM 748 C CA . ILE A 1 103 ? -6.770 -4.302 -0.619 1.00 98.00 103 ILE A CA 1
ATOM 749 C C . ILE A 1 103 ? -6.949 -3.409 -1.849 1.00 98.00 103 ILE A C 1
ATOM 751 O O . ILE A 1 103 ? -7.394 -3.861 -2.903 1.00 98.00 103 ILE A O 1
ATOM 755 N N . VAL A 1 104 ? -6.551 -2.144 -1.730 1.00 98.00 104 VAL A N 1
ATOM 756 C CA . VAL A 1 104 ? -6.445 -1.200 -2.843 1.00 98.00 104 VAL A CA 1
ATOM 757 C C . VAL A 1 104 ? -5.033 -1.269 -3.410 1.00 98.00 104 VAL A C 1
ATOM 759 O O . VAL A 1 104 ? -4.051 -1.032 -2.703 1.00 98.00 104 VAL A O 1
ATOM 762 N N . THR A 1 105 ? -4.915 -1.559 -4.702 1.00 97.44 105 THR A N 1
ATOM 763 C CA . THR A 1 105 ? -3.623 -1.617 -5.388 1.00 97.44 105 THR A CA 1
ATOM 764 C C . THR A 1 105 ? -3.401 -0.384 -6.257 1.00 97.44 105 THR A C 1
ATOM 766 O O . THR A 1 105 ? -4.302 0.107 -6.935 1.00 97.44 105 THR A O 1
ATOM 769 N N . LEU A 1 106 ? -2.166 0.116 -6.263 1.00 95.31 106 LEU A N 1
ATOM 770 C CA . LEU A 1 106 ? -1.710 1.147 -7.185 1.00 95.31 106 LEU A CA 1
ATOM 771 C C . LEU A 1 106 ? -0.475 0.649 -7.936 1.00 95.31 106 LEU A C 1
ATOM 773 O O . LEU A 1 106 ? 0.663 0.716 -7.461 1.00 95.31 106 LEU A O 1
ATOM 777 N N . GLY A 1 107 ? -0.720 0.117 -9.128 1.00 92.25 107 GLY A N 1
ATOM 778 C CA . GLY A 1 107 ? 0.298 -0.403 -10.027 1.00 92.25 107 GLY A CA 1
ATOM 779 C C . GLY A 1 107 ? -0.305 -0.971 -11.309 1.00 92.25 107 GLY A C 1
ATOM 780 O O . GLY A 1 107 ? -1.507 -0.884 -11.529 1.00 92.25 107 GLY A O 1
ATOM 781 N N . GLY A 1 108 ? 0.545 -1.526 -12.174 1.00 91.62 108 GLY A N 1
ATOM 782 C CA . GLY A 1 108 ? 0.087 -2.216 -13.386 1.00 91.62 108 GLY A CA 1
ATOM 783 C C . GLY A 1 108 ? -0.219 -3.694 -13.136 1.00 91.62 108 GLY A C 1
ATOM 784 O O . GLY A 1 108 ? -0.136 -4.179 -12.008 1.00 91.62 108 GLY A O 1
ATOM 785 N N . ASP A 1 109 ? -0.451 -4.446 -14.211 1.00 92.50 109 ASP A N 1
ATOM 786 C CA . ASP A 1 109 ? -0.793 -5.877 -14.152 1.00 92.50 109 ASP A CA 1
ATOM 787 C C . ASP A 1 109 ? 0.242 -6.724 -13.405 1.00 92.50 109 ASP A C 1
ATOM 789 O O . ASP A 1 109 ? -0.094 -7.698 -12.734 1.00 92.50 109 ASP A O 1
ATOM 793 N N . GLY A 1 110 ? 1.522 -6.346 -13.494 1.00 93.94 110 GLY A N 1
ATOM 794 C CA . GLY A 1 110 ? 2.594 -6.978 -12.726 1.00 93.94 110 GLY A CA 1
ATOM 795 C C . GLY A 1 110 ? 2.390 -6.863 -11.216 1.00 93.94 110 GLY A C 1
ATOM 796 O O . GLY A 1 110 ? 2.575 -7.849 -10.508 1.00 93.94 110 GLY A O 1
ATOM 797 N N . THR A 1 111 ? 1.961 -5.691 -10.742 1.00 95.50 111 THR A N 1
ATOM 798 C CA . THR A 1 111 ? 1.628 -5.461 -9.332 1.00 95.50 111 THR A CA 1
ATOM 799 C C . THR A 1 111 ? 0.390 -6.259 -8.944 1.00 95.50 111 THR A C 1
ATOM 801 O O . THR A 1 111 ? 0.440 -6.993 -7.967 1.00 95.50 111 THR A O 1
ATOM 804 N N . ASN A 1 112 ? -0.688 -6.193 -9.732 1.00 96.88 112 ASN A N 1
ATOM 805 C CA . ASN A 1 112 ? -1.934 -6.903 -9.412 1.00 96.88 112 ASN A CA 1
ATOM 806 C C . ASN A 1 112 ? -1.728 -8.421 -9.340 1.00 96.88 112 ASN A C 1
ATOM 808 O O . ASN A 1 112 ? -2.203 -9.068 -8.412 1.00 96.88 112 ASN A O 1
ATOM 812 N N . ARG A 1 113 ? -0.939 -8.989 -10.260 1.00 97.56 113 ARG A N 1
ATOM 813 C CA . ARG A 1 113 ? -0.560 -10.407 -10.217 1.00 97.56 113 ARG A CA 1
ATOM 814 C C . ARG A 1 113 ? 0.309 -10.748 -9.005 1.00 97.56 113 ARG A C 1
ATOM 816 O O . ARG A 1 113 ? 0.212 -11.858 -8.503 1.00 97.56 113 ARG A O 1
ATOM 823 N N . ALA A 1 114 ? 1.191 -9.847 -8.573 1.00 97.81 114 ALA A N 1
ATOM 824 C CA . ALA A 1 114 ? 2.011 -10.066 -7.384 1.00 97.81 114 ALA A CA 1
ATOM 825 C C . ALA A 1 114 ? 1.163 -10.048 -6.106 1.00 97.81 114 ALA A C 1
ATOM 827 O O . ALA A 1 114 ? 1.348 -10.916 -5.260 1.00 97.81 114 ALA A O 1
ATOM 828 N N . VAL A 1 115 ? 0.213 -9.115 -6.009 1.00 98.31 115 VAL A N 1
ATOM 829 C CA . VAL A 1 115 ? -0.740 -9.023 -4.895 1.00 98.31 115 VAL A CA 1
ATOM 830 C C . VAL A 1 115 ? -1.631 -10.259 -4.839 1.00 98.31 115 VAL A C 1
ATOM 832 O O . VAL A 1 115 ? -1.739 -10.862 -3.788 1.00 98.31 115 VAL A O 1
ATOM 835 N N . ALA A 1 116 ? -2.184 -10.708 -5.969 1.00 97.56 116 ALA A N 1
ATOM 836 C CA . ALA A 1 116 ? -3.054 -11.888 -6.014 1.00 97.56 116 ALA A CA 1
ATOM 837 C C . ALA A 1 116 ? -2.360 -13.223 -5.670 1.00 97.56 116 ALA A C 1
ATOM 839 O O . ALA A 1 116 ? -3.032 -14.240 -5.533 1.00 97.56 116 ALA A O 1
ATOM 840 N N . LYS A 1 117 ? -1.022 -13.250 -5.610 1.00 97.06 117 LYS A N 1
ATOM 841 C CA . LYS A 1 117 ? -0.251 -14.422 -5.167 1.00 97.06 117 LYS A CA 1
ATOM 842 C C . LYS A 1 117 ? -0.065 -14.482 -3.651 1.00 97.06 117 LYS A C 1
ATOM 844 O O . LYS A 1 117 ? 0.325 -15.544 -3.171 1.00 97.06 117 LYS A O 1
ATOM 849 N N . GLY A 1 118 ? -0.192 -13.342 -2.975 1.00 93.75 118 GLY A N 1
ATOM 850 C CA . GLY A 1 118 ? -0.061 -13.230 -1.526 1.00 93.75 118 GLY A CA 1
ATOM 851 C C . GLY A 1 118 ? -1.381 -13.494 -0.835 1.00 93.75 118 GLY A C 1
ATOM 852 O O . GLY A 1 118 ? -2.436 -13.308 -1.481 1.00 93.75 118 GLY A O 1
#

pLDDT: mean 92.53, std 8.62, range [52.62, 98.56]

Sequence (118 aa):
MSRSVGIIANPASGKDIRRLVAHGSVFDNNEKINIIRRVLLGLDALGIEQVLAMPDISGLARQAAEKANVSFPVALLDMPLKNSAVDSTWAAAMMAEAGVGCIVTLGGDGTNRAVAKG

Radius of gyration: 14.03 Å; chains: 1; bounding box: 30×30×39 Å

Foldseek 3Di:
DQLEEEEEEQQPFQQDVVCVVVVHDGCHLVNLLVVLLVVLLVSLVVVRAEYEYEADPSRSNVSSVVPNPGPHDHHYDPDDDPSDLLSLLVSLVVCVVVVGPYYDYHHDPSSVVSNVND